Protein AF-A0A379ZSB2-F1 (afdb_monomer)

Radius of gyration: 18.34 Å; Cα contacts (8 Å, |Δi|>4): 159; chains: 1; bounding box: 49×36×42 Å

Mean predicted aligned error: 3.81 Å

pLDDT: mean 95.33, std 5.5, range [45.59, 98.5]

Solvent-accessible surface area (backbone atoms only — not comparable to full-atom values): 7738 Å² total; per-residue (Å²): 109,55,44,47,51,46,66,41,98,86,50,45,74,34,32,37,40,36,40,41,69,73,83,91,52,72,48,78,47,74,53,53,79,81,56,88,75,90,76,60,46,72,50,79,52,96,64,24,38,39,40,26,35,55,76,93,67,45,76,31,33,36,39,33,41,65,96,53,68,77,40,83,65,55,59,94,71,67,92,57,83,59,52,67,62,52,50,52,52,50,50,30,60,77,69,66,50,80,87,53,73,67,58,58,52,50,54,54,50,51,53,50,51,51,50,41,25,66,64,45,66,46,75,59,85,78,73,79,113

Foldseek 3Di:
DAKEFDADPVLHGAWIWDWDDPPVDIDIDTDGPPDDDQQFDWDDDPQFIWTAGPVLFRQWIWTDGDVDDIDTPGDDGDPPSCVVVVVVVVVCVVVVPPDDVVVVVVVVVVVVVVVNCVNHVRDDPVVVD

Nearest PDB structures (foldseek):
  4iq0-assembly2_B  TM=8.693E-01  e=2.275E-06  Streptococcus pneumoniae
  4nhe-assembly2_C  TM=8.738E-01  e=3.404E-06  Streptococcus pneumoniae TIGR4
  2ho5-assembly1_B  TM=8.493E-01  e=2.553E-06  Streptococcus pneumoniae
  4iq0-assembly1_C  TM=8.701E-01  e=5.395E-06  Streptococcus pneumoniae
  4iq0-assembly1_A  TM=8.507E-01  e=5.093E-06  Streptococcus pneumoniae

Secondary structure (DSSP, 8-state):
-EEEEEEPTTSSEEEEEEEEE-SS-EEEEEEESSS---PPEEEEETTEEEEEESTTT--EEEEEETTS--EE---PPPSSTTHHHHHHHHHHHHHT----HHHHHHHHHHHHHHHHHHHHT---GGGG-

Organism: NCBI:txid137545

Sequence (129 aa):
MIASASLLDTGVDAHGTACLNYGDFDVTISHSKVSNSDIPSEIQGEEGTLVIEKISECQGVVLTPRGGQRQDLTQPQHINTMLYEAQVFAELVEKRQVEHPGLENSLIIARLLTEIRRQTGVVFPADGE

Structure (mmCIF, N/CA/C/O backbone):
data_AF-A0A379ZSB2-F1
#
_entry.id   AF-A0A379ZSB2-F1
#
loop_
_atom_site.group_PDB
_atom_site.id
_atom_site.type_symbol
_at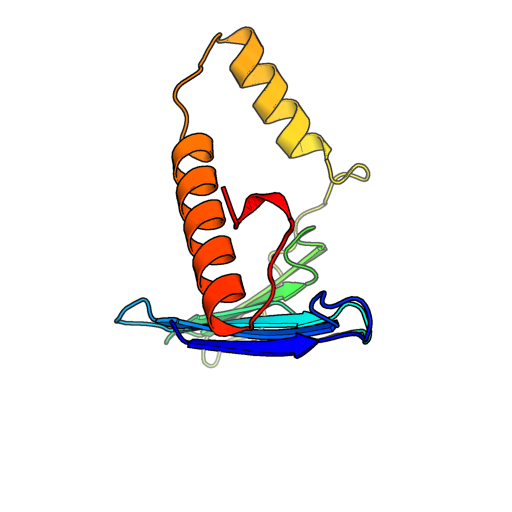om_site.label_atom_id
_atom_site.label_alt_id
_atom_site.label_comp_id
_atom_site.label_asym_id
_atom_site.label_entity_id
_atom_site.label_seq_id
_atom_site.pdbx_PDB_ins_code
_atom_site.Cartn_x
_atom_site.Cartn_y
_atom_site.Cartn_z
_atom_site.occupancy
_atom_site.B_iso_or_equiv
_atom_site.auth_seq_id
_atom_site.auth_comp_id
_atom_site.auth_asym_id
_atom_site.auth_atom_id
_atom_site.pdbx_PDB_model_num
ATOM 1 N N . MET A 1 1 ? -2.657 -12.865 -7.055 1.00 91.75 1 MET A N 1
ATOM 2 C CA . MET A 1 1 ? -2.781 -11.426 -7.371 1.00 91.75 1 MET A CA 1
ATOM 3 C C . MET A 1 1 ? -3.236 -11.279 -8.809 1.00 91.75 1 MET A C 1
ATOM 5 O O . MET A 1 1 ? -2.735 -12.013 -9.654 1.00 91.75 1 MET A O 1
ATOM 9 N N . ILE A 1 2 ? -4.118 -10.315 -9.070 1.00 96.81 2 ILE A N 1
ATOM 10 C CA . ILE A 1 2 ? -4.464 -9.851 -10.419 1.00 96.81 2 ILE A CA 1
ATOM 11 C C . ILE A 1 2 ? -4.286 -8.330 -10.465 1.00 96.81 2 ILE A C 1
ATOM 13 O O . ILE A 1 2 ? -4.686 -7.651 -9.523 1.00 96.81 2 ILE A O 1
ATOM 17 N N . ALA A 1 3 ? -3.710 -7.795 -11.538 1.00 97.50 3 ALA A N 1
ATOM 18 C CA . ALA A 1 3 ? -3.572 -6.363 -11.767 1.00 97.50 3 ALA A CA 1
ATOM 19 C C . ALA A 1 3 ? -4.019 -5.968 -13.179 1.00 97.50 3 ALA A C 1
ATOM 21 O O . ALA A 1 3 ? -3.820 -6.704 -14.143 1.00 97.50 3 ALA A O 1
ATOM 22 N N . SER A 1 4 ? -4.608 -4.781 -13.296 1.00 97.31 4 SER A N 1
ATOM 23 C CA . SER A 1 4 ? -4.992 -4.165 -14.566 1.00 97.31 4 SER A CA 1
ATOM 24 C C . SER A 1 4 ? -4.651 -2.679 -14.548 1.00 97.31 4 SER A C 1
ATOM 26 O O . SER A 1 4 ? -4.698 -2.042 -13.496 1.00 97.31 4 SER A O 1
ATOM 28 N N . ALA A 1 5 ? -4.295 -2.125 -15.703 1.00 96.81 5 ALA A N 1
ATOM 29 C CA . ALA A 1 5 ? -4.028 -0.703 -15.851 1.00 96.81 5 ALA A CA 1
ATOM 30 C C . ALA A 1 5 ? -4.369 -0.241 -17.267 1.00 96.81 5 ALA A C 1
ATOM 32 O O . ALA A 1 5 ? -4.369 -1.028 -18.212 1.00 96.81 5 ALA A O 1
ATOM 33 N N . SER A 1 6 ? -4.638 1.053 -17.408 1.00 96.81 6 SER A N 1
ATOM 34 C CA . SER A 1 6 ? -4.597 1.734 -18.704 1.00 96.81 6 SER A CA 1
ATOM 35 C C . SER A 1 6 ? -3.287 2.492 -18.819 1.00 96.81 6 SER A C 1
ATOM 37 O O . SER A 1 6 ? -2.850 3.117 -17.851 1.00 96.81 6 SER A O 1
ATOM 39 N N . LEU A 1 7 ? -2.666 2.429 -19.992 1.00 96.00 7 LEU A N 1
ATOM 40 C CA . LEU A 1 7 ? -1.394 3.086 -20.265 1.00 96.00 7 LEU A CA 1
ATOM 41 C C . LEU A 1 7 ? -1.621 4.451 -20.918 1.00 96.00 7 LEU A C 1
ATOM 43 O O . LEU A 1 7 ? -2.593 4.648 -21.646 1.00 96.00 7 LEU A O 1
ATOM 47 N N . LEU A 1 8 ? -0.711 5.383 -20.653 1.00 94.75 8 LEU A N 1
ATOM 48 C CA . LEU A 1 8 ? -0.551 6.607 -21.432 1.00 94.75 8 LEU A CA 1
ATOM 49 C C . LEU A 1 8 ? 0.194 6.306 -22.738 1.00 94.75 8 LEU A C 1
ATOM 51 O O . LEU A 1 8 ? 0.877 5.289 -22.849 1.00 94.75 8 LEU A O 1
ATOM 55 N N . ASP A 1 9 ? 0.170 7.252 -23.679 1.00 93.31 9 ASP A N 1
ATOM 56 C CA . ASP A 1 9 ? 0.941 7.173 -24.932 1.00 93.31 9 ASP A CA 1
ATOM 57 C C . ASP A 1 9 ? 2.454 7.009 -24.697 1.00 93.31 9 ASP A C 1
ATOM 59 O O . ASP A 1 9 ? 3.177 6.490 -25.543 1.00 93.31 9 ASP A O 1
ATOM 63 N N . THR A 1 10 ? 2.944 7.429 -23.528 1.00 91.62 10 THR A N 1
ATOM 64 C CA . THR A 1 10 ? 4.339 7.258 -23.102 1.00 91.62 10 THR A CA 1
ATOM 65 C C . THR A 1 10 ? 4.679 5.831 -22.656 1.00 91.62 10 THR A C 1
ATOM 67 O O . THR A 1 10 ? 5.841 5.556 -22.370 1.00 91.62 10 THR A O 1
ATOM 70 N N . GLY A 1 11 ? 3.697 4.929 -22.560 1.00 89.50 11 GLY A N 1
ATOM 71 C CA . GLY A 1 11 ? 3.866 3.543 -22.110 1.00 89.50 11 GLY A CA 1
ATOM 72 C C . GLY A 1 11 ? 3.843 3.347 -20.589 1.00 89.50 11 GLY A C 1
ATOM 73 O O . GLY A 1 11 ? 3.915 2.212 -20.121 1.00 89.50 11 GLY A O 1
ATOM 74 N N . VAL A 1 12 ? 3.717 4.423 -19.803 1.00 92.62 12 VAL A N 1
ATOM 75 C CA . VAL A 1 12 ? 3.556 4.339 -18.340 1.00 92.62 12 VAL A CA 1
ATOM 76 C C . VAL A 1 12 ? 2.086 4.185 -17.958 1.00 92.62 12 VAL A C 1
ATOM 78 O O . VAL A 1 12 ? 1.191 4.595 -18.697 1.00 92.62 12 VAL A O 1
ATOM 81 N N . ASP A 1 13 ? 1.819 3.631 -16.781 1.00 94.12 13 ASP A N 1
ATOM 82 C CA . ASP A 1 13 ? 0.463 3.478 -16.263 1.00 94.12 13 ASP A CA 1
ATOM 83 C C . ASP A 1 13 ? -0.180 4.840 -15.940 1.00 94.12 13 ASP A C 1
ATOM 85 O O . ASP A 1 13 ? 0.363 5.653 -15.184 1.00 94.12 13 ASP A O 1
ATOM 89 N N . ALA A 1 14 ? -1.364 5.075 -16.505 1.00 96.44 14 ALA A N 1
ATOM 90 C CA . ALA A 1 14 ? -2.213 6.219 -16.197 1.00 96.44 14 ALA A CA 1
ATOM 91 C C . ALA A 1 14 ? -2.954 5.989 -14.875 1.00 96.44 14 ALA A C 1
ATOM 93 O O . ALA A 1 14 ? -2.861 6.788 -13.947 1.00 96.44 14 ALA A O 1
ATOM 94 N N . HIS A 1 15 ? -3.673 4.872 -14.799 1.00 96.56 15 HIS A N 1
ATOM 95 C CA . HIS A 1 15 ? -4.438 4.423 -13.640 1.00 96.56 15 HIS A CA 1
ATOM 96 C C . HIS A 1 15 ? -4.656 2.914 -13.712 1.00 96.56 15 HIS A C 1
ATOM 98 O O . HIS A 1 15 ? -4.576 2.327 -14.800 1.00 96.56 15 HIS A O 1
ATOM 104 N N . GLY A 1 16 ? -4.968 2.292 -12.583 1.00 96.25 16 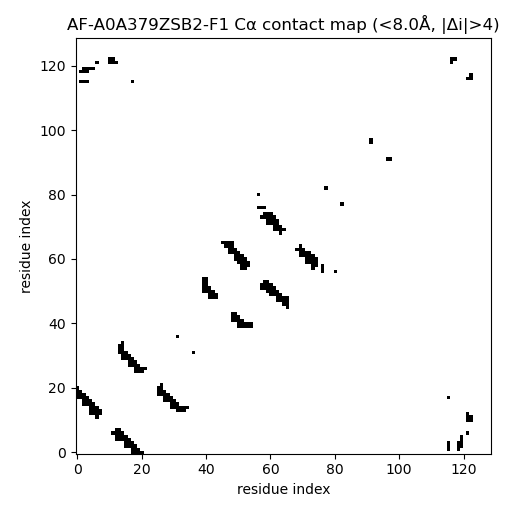GLY A N 1
ATOM 105 C CA . GLY A 1 16 ? -5.201 0.861 -12.533 1.00 96.25 16 GLY A CA 1
ATOM 106 C C . GLY A 1 16 ? -5.720 0.369 -11.195 1.00 96.25 16 GLY A C 1
ATOM 107 O O . GLY A 1 16 ? -5.984 1.133 -10.265 1.00 96.25 16 GLY A O 1
ATOM 108 N N . THR A 1 17 ? -5.874 -0.945 -11.124 1.00 97.50 17 THR A N 1
ATOM 109 C CA . THR A 1 17 ? -6.286 -1.649 -9.917 1.00 97.50 17 THR A CA 1
ATOM 110 C C . THR A 1 17 ? -5.481 -2.931 -9.774 1.00 97.50 17 THR A C 1
ATOM 112 O O . THR A 1 17 ? -5.312 -3.670 -10.746 1.00 97.50 17 THR A O 1
ATOM 115 N N . ALA A 1 18 ? -5.014 -3.213 -8.561 1.00 97.94 18 ALA A N 1
ATOM 116 C CA . ALA A 1 18 ? -4.398 -4.477 -8.183 1.00 97.94 18 ALA A CA 1
ATOM 117 C C . ALA A 1 18 ? -5.190 -5.117 -7.038 1.00 97.94 18 ALA A C 1
ATOM 119 O O . ALA A 1 18 ? -5.494 -4.462 -6.048 1.00 97.94 18 ALA A O 1
ATOM 120 N N . CYS A 1 19 ? -5.505 -6.402 -7.171 1.00 98.12 19 CYS A N 1
ATOM 121 C CA . CYS A 1 19 ? -6.137 -7.213 -6.140 1.00 98.12 19 CYS A CA 1
ATOM 122 C C . CYS A 1 19 ? -5.135 -8.255 -5.625 1.00 98.12 19 CYS A C 1
ATOM 124 O O . CYS A 1 19 ? -4.650 -9.119 -6.373 1.00 98.12 19 CYS A O 1
ATOM 126 N N . LEU A 1 20 ? -4.793 -8.135 -4.345 1.00 97.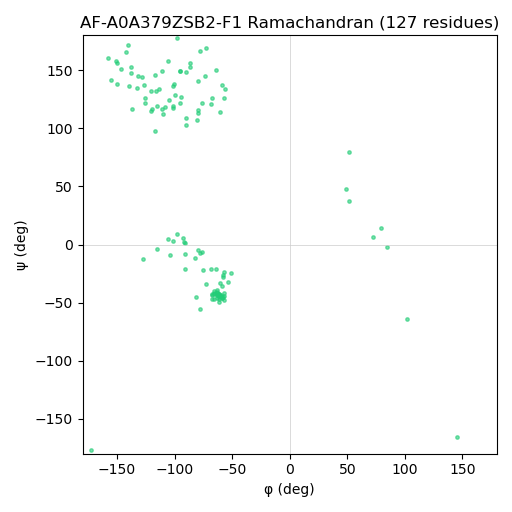75 20 LEU A N 1
ATOM 127 C CA . LEU A 1 20 ? -3.878 -9.003 -3.617 1.00 97.75 20 LEU A CA 1
ATOM 128 C C . LEU A 1 20 ? -4.697 -9.965 -2.763 1.00 97.75 20 LEU A C 1
ATOM 130 O O . LEU A 1 20 ? -5.397 -9.526 -1.859 1.00 97.75 20 LEU A O 1
ATOM 134 N N . ASN A 1 21 ? -4.578 -11.261 -3.028 1.00 97.06 21 ASN A N 1
ATOM 135 C CA . ASN A 1 21 ? -5.228 -12.290 -2.226 1.00 97.06 21 ASN A CA 1
ATOM 136 C C . ASN A 1 21 ? -4.245 -12.805 -1.171 1.00 97.06 21 ASN A C 1
ATOM 138 O O . ASN A 1 21 ? -3.170 -13.290 -1.535 1.00 97.06 21 ASN A O 1
ATOM 142 N N . TYR A 1 22 ? -4.619 -12.686 0.102 1.00 96.31 22 TYR A N 1
ATOM 143 C CA . TYR A 1 22 ? -3.851 -13.169 1.254 1.00 96.31 22 TYR A CA 1
ATOM 144 C C . TYR A 1 22 ? -4.400 -14.492 1.820 1.00 96.31 22 TYR A C 1
ATOM 146 O O . TYR A 1 22 ? -3.847 -15.037 2.771 1.00 96.31 22 TYR A O 1
ATOM 154 N N . GLY A 1 23 ? -5.431 -15.057 1.183 1.00 96.81 23 GLY A N 1
ATOM 155 C CA . GLY A 1 23 ? -6.077 -16.313 1.556 1.00 96.81 23 GLY A CA 1
ATOM 156 C C . GLY A 1 23 ? -7.390 -16.080 2.295 1.00 96.81 23 GLY A C 1
ATOM 157 O O . GLY A 1 23 ? -8.448 -16.436 1.783 1.00 96.81 23 GLY A O 1
ATOM 158 N N . ASP A 1 24 ? -7.320 -15.475 3.475 1.00 96.69 24 ASP A N 1
ATOM 159 C CA . ASP A 1 24 ? -8.463 -15.149 4.335 1.00 96.69 24 ASP A CA 1
ATOM 160 C C . ASP A 1 24 ? -9.049 -13.752 4.075 1.00 96.69 24 ASP A C 1
ATOM 162 O O . ASP A 1 24 ? -10.218 -13.514 4.376 1.00 96.69 24 ASP A O 1
ATOM 166 N N . PHE A 1 25 ? -8.276 -12.850 3.468 1.00 97.12 25 PHE A N 1
ATOM 167 C CA . PHE A 1 25 ? -8.750 -11.546 3.008 1.00 97.12 25 PHE A CA 1
ATOM 168 C C . PHE A 1 25 ? -8.113 -11.132 1.676 1.00 97.12 25 PHE A C 1
ATOM 170 O O . PHE A 1 25 ? -7.099 -11.681 1.229 1.00 97.12 25 PHE A O 1
ATOM 177 N N . ASP A 1 26 ? -8.713 -10.119 1.055 1.00 97.50 26 ASP A N 1
ATOM 178 C CA . ASP A 1 26 ? -8.213 -9.475 -0.153 1.00 97.50 26 ASP A CA 1
ATOM 179 C C . ASP A 1 26 ? -7.886 -8.003 0.122 1.00 97.50 26 ASP A C 1
ATOM 181 O O . ASP A 1 26 ? -8.571 -7.322 0.886 1.00 97.50 26 ASP A O 1
ATOM 185 N N . VAL A 1 27 ? -6.856 -7.489 -0.547 1.00 97.88 27 VAL A N 1
ATOM 186 C CA . VAL A 1 27 ? -6.525 -6.061 -0.573 1.00 97.88 27 VAL A CA 1
ATOM 187 C C . VAL A 1 27 ? -6.686 -5.562 -1.998 1.00 97.88 27 VAL A C 1
ATOM 189 O O . VAL A 1 27 ? -5.990 -6.017 -2.906 1.00 97.88 27 VAL A O 1
ATOM 192 N N . THR A 1 28 ? -7.588 -4.602 -2.192 1.00 97.75 28 THR A N 1
ATOM 193 C CA . THR A 1 28 ? -7.755 -3.918 -3.477 1.00 97.75 28 THR A CA 1
ATOM 194 C C . THR A 1 28 ? -7.074 -2.560 -3.424 1.00 97.75 28 THR A C 1
ATOM 196 O O . THR A 1 28 ? -7.433 -1.701 -2.625 1.00 97.75 28 THR A O 1
ATOM 199 N N . ILE A 1 29 ? -6.094 -2.364 -4.296 1.00 96.94 29 ILE A N 1
ATOM 200 C CA . ILE A 1 29 ? -5.383 -1.104 -4.484 1.00 96.94 29 ILE A CA 1
ATOM 201 C C . ILE A 1 29 ? -5.900 -0.483 -5.771 1.00 96.94 29 ILE A C 1
ATOM 203 O O . ILE A 1 29 ? -5.814 -1.111 -6.822 1.00 96.94 29 ILE A O 1
ATOM 207 N N . SER A 1 30 ? -6.397 0.747 -5.700 1.00 95.88 30 SER A N 1
ATOM 208 C CA . SER A 1 30 ? -6.731 1.559 -6.869 1.00 95.88 30 SER A CA 1
ATOM 209 C C . SER A 1 30 ? -5.833 2.786 -6.892 1.00 95.88 30 SER A C 1
ATOM 211 O O . SER A 1 30 ? -5.693 3.469 -5.878 1.00 95.88 30 SER A O 1
ATOM 213 N N . HIS A 1 31 ? -5.234 3.081 -8.042 1.00 95.00 31 HIS A N 1
ATOM 214 C CA . HIS A 1 31 ? -4.323 4.211 -8.197 1.00 95.00 31 HIS A CA 1
ATOM 215 C C . HIS A 1 31 ? -4.575 4.950 -9.505 1.00 95.00 31 HIS A C 1
ATOM 217 O O . HIS A 1 31 ? -5.031 4.370 -10.490 1.00 95.00 31 HIS A O 1
ATOM 223 N N . SER A 1 32 ? -4.255 6.242 -9.527 1.00 95.69 32 SER A N 1
ATOM 224 C CA . SER A 1 32 ? -4.379 7.073 -10.721 1.00 95.69 32 SER A CA 1
ATOM 225 C C . SER A 1 32 ? -3.422 8.257 -10.672 1.00 95.69 32 SER A C 1
ATOM 227 O O . SER A 1 32 ? -3.212 8.855 -9.620 1.00 95.69 32 SER A O 1
ATOM 229 N N . LYS A 1 33 ? -2.853 8.593 -11.829 1.00 94.38 33 LYS A N 1
ATOM 230 C CA . LYS A 1 33 ? -2.103 9.829 -12.092 1.00 94.38 33 LYS A CA 1
ATOM 231 C C . LYS A 1 33 ? -2.924 10.833 -12.914 1.00 94.38 33 LYS A C 1
ATOM 233 O O . LYS A 1 33 ? -2.493 11.965 -13.098 1.00 94.38 33 LYS A O 1
ATOM 238 N N . VAL A 1 34 ? -4.080 10.411 -13.436 1.00 96.00 3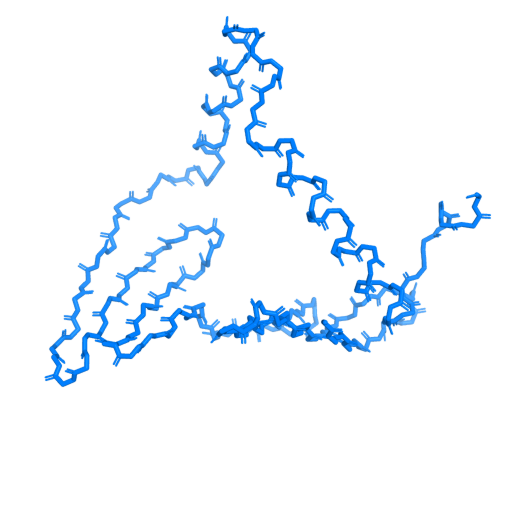4 VAL A N 1
ATOM 239 C CA . VAL A 1 34 ? -4.927 11.180 -14.371 1.00 96.00 34 VAL A CA 1
ATOM 240 C C . VAL A 1 34 ? -6.290 11.553 -13.787 1.00 96.00 34 VAL A C 1
ATOM 242 O O . VAL A 1 34 ? -7.068 12.259 -14.422 1.00 96.00 34 VAL A O 1
ATOM 245 N N . SER A 1 35 ? -6.590 11.086 -12.577 1.00 93.12 35 SER A N 1
ATOM 246 C CA . SER A 1 35 ? -7.820 11.378 -11.849 1.00 93.12 35 SER A CA 1
ATOM 247 C C . SER A 1 35 ? -7.546 11.444 -10.351 1.00 93.12 35 SER A C 1
ATOM 249 O O . SER A 1 35 ? -6.669 10.748 -9.842 1.00 93.12 35 SER A O 1
ATOM 251 N N . ASN A 1 36 ? -8.340 12.243 -9.646 1.00 92.25 36 ASN A N 1
ATOM 252 C CA . ASN A 1 36 ? -8.337 12.271 -8.189 1.00 92.25 36 ASN A CA 1
ATOM 253 C C . ASN A 1 36 ? -9.347 11.254 -7.649 1.00 92.25 36 ASN A C 1
ATOM 255 O O . ASN A 1 36 ? -10.373 10.996 -8.281 1.00 92.25 36 ASN A O 1
ATOM 259 N N . SER A 1 37 ? -9.049 10.690 -6.483 1.00 89.88 37 SER A N 1
ATOM 260 C CA . SER A 1 37 ? -9.953 9.820 -5.737 1.00 89.88 37 SER A CA 1
ATOM 261 C C . SER A 1 37 ? -10.102 10.367 -4.327 1.00 89.88 37 SER A C 1
ATOM 263 O O . SER A 1 37 ? -9.102 10.527 -3.632 1.00 89.88 37 SER A O 1
ATOM 265 N N . ASP A 1 38 ? -11.345 10.590 -3.910 1.00 90.69 38 ASP A N 1
ATOM 266 C CA . ASP A 1 38 ? -11.690 10.967 -2.533 1.00 90.69 38 ASP A CA 1
ATOM 267 C C . ASP A 1 38 ? -12.007 9.736 -1.663 1.00 90.69 38 ASP A C 1
ATOM 269 O O . ASP A 1 38 ? -12.372 9.865 -0.496 1.00 90.69 38 ASP A O 1
ATOM 273 N N . ILE A 1 39 ? -11.897 8.526 -2.228 1.00 93.25 39 ILE A N 1
ATOM 274 C CA . ILE A 1 39 ? -12.130 7.274 -1.503 1.00 93.25 39 ILE A CA 1
ATOM 275 C C . ILE A 1 39 ? -11.011 7.094 -0.460 1.00 93.25 39 ILE A C 1
ATOM 277 O O . ILE A 1 39 ? -9.838 7.035 -0.848 1.00 93.25 39 ILE A O 1
ATOM 281 N N . PRO A 1 40 ? -11.340 6.996 0.844 1.00 95.69 40 PRO A N 1
ATOM 282 C CA . PRO A 1 40 ? -10.352 6.743 1.885 1.00 95.69 40 PRO A CA 1
ATOM 283 C C . PRO A 1 40 ? -9.861 5.293 1.828 1.00 95.69 40 PRO A C 1
ATOM 285 O O . PRO A 1 40 ? -10.434 4.440 1.153 1.00 95.69 40 PRO A O 1
ATOM 288 N N . SER A 1 41 ? -8.803 4.992 2.575 1.00 97.56 41 SER A N 1
ATOM 289 C CA . SER A 1 41 ? -8.420 3.598 2.801 1.00 97.56 41 SER A CA 1
ATOM 290 C C . SER A 1 41 ? -9.310 2.991 3.878 1.00 97.56 41 SER A C 1
ATOM 292 O O . SER A 1 41 ? -9.629 3.649 4.864 1.00 97.56 41 SER A O 1
ATOM 294 N N . GLU A 1 42 ? -9.713 1.739 3.699 1.00 97.62 42 GLU A N 1
ATOM 295 C CA . GLU A 1 42 ? -10.567 1.035 4.651 1.00 97.62 42 GLU A CA 1
ATOM 296 C C . GLU A 1 42 ? -10.002 -0.355 4.930 1.00 97.62 42 GLU A C 1
ATOM 298 O O . GLU A 1 42 ? -9.619 -1.081 4.014 1.00 97.62 42 GLU A O 1
ATOM 303 N N . ILE A 1 43 ? -9.968 -0.721 6.208 1.00 97.88 43 ILE A N 1
ATOM 304 C CA . ILE A 1 43 ? -9.735 -2.089 6.660 1.00 97.88 43 ILE A CA 1
ATOM 305 C C . ILE A 1 43 ? -11.062 -2.603 7.207 1.00 97.88 43 ILE A C 1
ATOM 307 O O . ILE A 1 43 ? -11.611 -2.048 8.161 1.00 97.88 43 ILE A O 1
ATOM 311 N N . GLN A 1 44 ? -11.583 -3.655 6.586 1.00 97.62 44 GLN A N 1
ATOM 312 C CA . GLN A 1 44 ? -12.852 -4.270 6.954 1.00 97.62 44 GLN A CA 1
ATOM 313 C C . GLN A 1 44 ? -12.595 -5.540 7.760 1.00 97.62 44 GLN A C 1
ATOM 315 O O . GLN A 1 44 ? -11.738 -6.347 7.407 1.00 97.62 44 GLN A O 1
ATOM 320 N N . GLY A 1 45 ? -13.353 -5.726 8.833 1.00 96.62 45 GLY A N 1
ATOM 321 C CA . GLY A 1 45 ? -13.360 -6.952 9.615 1.00 96.62 45 GLY A CA 1
ATOM 322 C C . GLY A 1 45 ? -14.771 -7.303 10.061 1.00 96.62 45 GLY A C 1
ATOM 323 O O . GLY A 1 45 ? -15.709 -6.519 9.921 1.00 96.62 45 GLY A O 1
ATOM 324 N N . GLU A 1 46 ? -14.932 -8.490 10.637 1.00 96.69 46 GLU A N 1
ATOM 325 C CA . GLU A 1 46 ? -16.245 -8.971 11.079 1.00 96.69 46 GLU A CA 1
ATOM 326 C C . GLU A 1 46 ? -16.888 -8.028 12.109 1.00 96.69 46 GLU A C 1
ATOM 328 O O . GLU A 1 46 ? -18.098 -7.802 12.083 1.00 96.69 46 GLU A O 1
ATOM 333 N N . GLU A 1 47 ? -16.077 -7.423 12.977 1.00 97.12 47 GLU A N 1
ATOM 334 C CA . GLU A 1 47 ? -16.531 -6.570 14.079 1.00 97.12 47 GLU A CA 1
ATOM 335 C C . GLU A 1 47 ? -16.609 -5.077 13.732 1.00 97.12 47 GLU A C 1
ATOM 337 O O . GLU A 1 47 ? -16.919 -4.266 14.606 1.00 97.12 47 GLU A O 1
ATOM 342 N N . GLY A 1 48 ? -16.383 -4.690 12.474 1.00 97.44 48 GLY A N 1
ATOM 343 C CA . GLY A 1 48 ? -16.511 -3.302 12.036 1.00 97.44 48 GLY A CA 1
ATOM 344 C C . GLY A 1 48 ? -15.504 -2.896 10.969 1.00 97.44 48 GLY A C 1
ATOM 345 O O . GLY A 1 48 ? -14.847 -3.731 10.351 1.00 97.44 48 GLY A O 1
ATOM 346 N N . THR A 1 49 ? -15.377 -1.588 10.763 1.00 98.19 49 THR A N 1
ATOM 347 C CA . THR A 1 49 ? -14.450 -1.022 9.778 1.00 98.19 49 THR A CA 1
ATOM 348 C C . THR A 1 49 ? -13.553 0.042 10.392 1.00 98.19 49 THR A C 1
ATOM 350 O O . THR A 1 49 ? -13.972 0.804 11.267 1.00 98.19 49 THR A O 1
ATOM 353 N N . LEU A 1 50 ? -12.304 0.088 9.934 1.00 98.19 50 LEU A N 1
ATOM 354 C CA . LEU A 1 50 ? -11.345 1.141 10.237 1.00 98.19 50 LEU A CA 1
ATOM 355 C C . LEU A 1 50 ? -11.116 1.955 8.966 1.00 98.19 50 LEU A C 1
ATOM 357 O O . LEU A 1 50 ? -10.549 1.451 7.999 1.00 98.19 50 LEU A O 1
ATOM 361 N N . VAL A 1 51 ? -11.558 3.207 8.975 1.00 98.19 51 VAL A N 1
ATOM 362 C CA . VAL A 1 51 ? -11.401 4.140 7.858 1.00 98.19 51 VAL A CA 1
ATOM 363 C C . VAL A 1 51 ? -10.220 5.056 8.144 1.00 98.19 51 VAL A C 1
ATOM 365 O O . VAL A 1 51 ? -10.148 5.660 9.214 1.00 98.19 51 VAL A O 1
ATOM 368 N N . ILE A 1 52 ? -9.302 5.154 7.188 1.00 98.12 52 ILE A N 1
ATOM 369 C CA . ILE A 1 52 ? -8.082 5.953 7.268 1.00 98.12 52 ILE A CA 1
ATOM 370 C C . ILE A 1 52 ? -8.103 6.982 6.140 1.00 98.12 52 ILE A C 1
ATOM 372 O O . ILE A 1 52 ? -8.040 6.649 4.950 1.00 98.12 52 ILE A O 1
ATOM 376 N N . GLU A 1 53 ? -8.171 8.250 6.519 1.00 95.69 53 GLU A N 1
ATOM 377 C CA . GLU A 1 53 ? -8.049 9.368 5.598 1.00 95.69 53 GLU A CA 1
ATOM 378 C C . GLU A 1 53 ? -6.582 9.544 5.213 1.00 95.69 53 GLU A C 1
ATOM 380 O O . GLU A 1 53 ? -5.714 9.744 6.067 1.00 95.69 53 GLU A O 1
ATOM 385 N N . LYS A 1 54 ? -6.320 9.471 3.903 1.00 90.94 54 LYS A N 1
ATOM 386 C CA . LYS A 1 54 ? -4.995 9.637 3.300 1.00 90.94 54 LYS A CA 1
ATOM 387 C C . LYS A 1 54 ? -3.940 8.738 3.959 1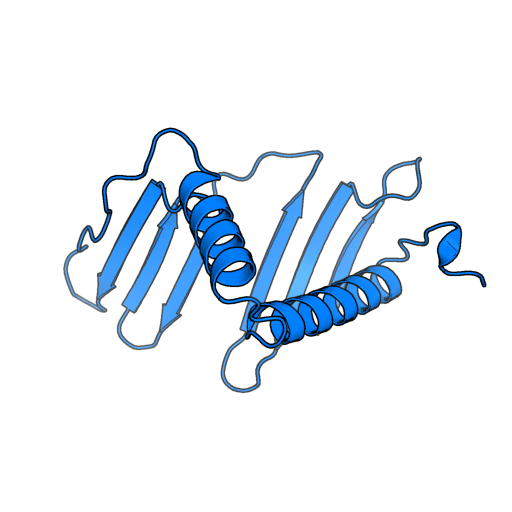.00 90.94 54 LYS A C 1
ATOM 389 O O . LYS A 1 54 ? -3.125 9.198 4.749 1.00 90.94 54 LYS A O 1
ATOM 394 N N . ILE A 1 55 ? -3.915 7.458 3.581 1.00 93.00 55 ILE A N 1
ATOM 395 C CA . ILE A 1 55 ? -3.058 6.409 4.178 1.00 93.00 55 ILE A CA 1
ATOM 396 C C . ILE A 1 55 ? -1.562 6.758 4.282 1.00 93.00 55 ILE A C 1
ATOM 398 O O . ILE A 1 55 ? -0.871 6.224 5.139 1.00 93.00 55 ILE A O 1
ATOM 402 N N . SER A 1 56 ? -1.053 7.660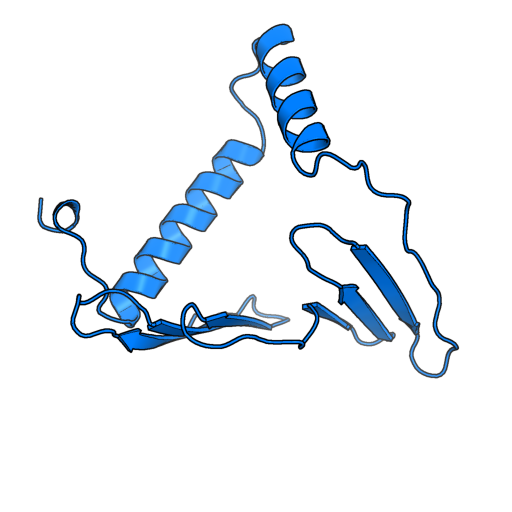 3.436 1.00 91.44 56 SER A N 1
ATOM 403 C CA . SER A 1 56 ? 0.339 8.122 3.480 1.00 91.44 56 SER A CA 1
ATOM 404 C C . SER A 1 56 ? 0.637 9.104 4.620 1.00 91.44 56 SER A C 1
ATOM 406 O O . SER A 1 56 ? 1.795 9.282 4.975 1.00 91.44 56 SER A O 1
ATOM 408 N N . GLU A 1 57 ? -0.380 9.784 5.150 1.00 91.69 57 GLU A N 1
ATOM 409 C CA . GLU A 1 57 ? -0.249 10.831 6.176 1.00 91.69 57 GLU A CA 1
ATOM 410 C C . GLU A 1 57 ? -1.141 10.588 7.401 1.00 91.69 57 GLU A C 1
ATOM 412 O O . GLU A 1 57 ? -0.959 11.253 8.416 1.00 91.69 57 GLU A O 1
ATOM 417 N N . CYS A 1 58 ? -2.091 9.649 7.319 1.00 93.19 58 CYS A N 1
ATOM 418 C CA . CYS A 1 58 ? -3.009 9.269 8.394 1.00 93.19 58 CYS A CA 1
ATOM 419 C C . CYS A 1 58 ? -3.685 10.484 9.053 1.00 93.19 58 CYS A C 1
ATOM 421 O O . CYS A 1 58 ? -3.704 10.611 10.279 1.00 93.19 58 CYS A O 1
ATOM 423 N N . GLN A 1 59 ? -4.220 11.396 8.235 1.00 92.38 59 GLN A N 1
ATOM 424 C CA . GLN A 1 59 ? -4.803 12.662 8.704 1.00 92.38 59 GLN A CA 1
ATOM 425 C C . GLN A 1 59 ? -6.099 12.470 9.504 1.00 92.38 59 GLN A C 1
ATOM 427 O O . GLN A 1 59 ? -6.462 13.339 10.291 1.00 92.38 59 GLN A O 1
ATOM 432 N N . GLY A 1 60 ? -6.757 11.325 9.331 1.00 96.44 60 GLY A N 1
ATOM 433 C CA . GLY A 1 60 ? -7.960 10.932 10.051 1.00 96.44 60 GLY A CA 1
ATOM 434 C C . GLY A 1 60 ? -8.016 9.416 10.194 1.00 96.44 60 GLY A C 1
ATOM 435 O O . GLY A 1 60 ? -7.685 8.692 9.254 1.00 96.44 60 GLY A O 1
ATOM 436 N N . VAL A 1 61 ? -8.410 8.923 11.367 1.00 98.19 61 VAL A N 1
ATOM 437 C CA . VAL A 1 61 ? -8.582 7.487 11.632 1.00 98.19 61 VAL A CA 1
ATOM 438 C C . VAL A 1 61 ? -9.867 7.283 12.421 1.00 98.19 61 VAL A C 1
ATOM 440 O O . VAL A 1 61 ? -9.978 7.730 13.559 1.0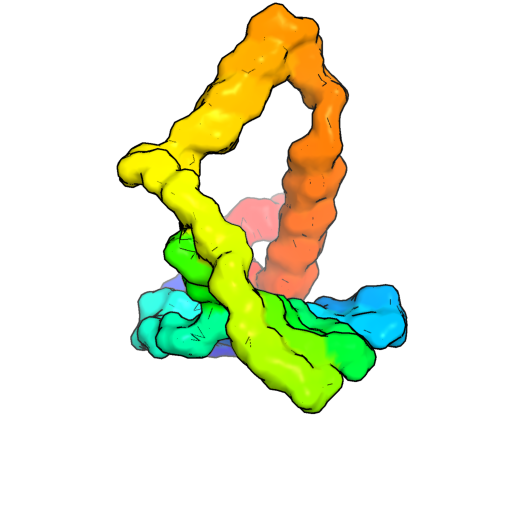0 98.19 61 VAL A O 1
ATOM 443 N N . VAL A 1 62 ? -10.834 6.579 11.838 1.00 98.44 62 VAL A N 1
ATOM 444 C CA . VAL A 1 62 ? -12.146 6.345 12.451 1.00 98.44 62 VAL A CA 1
ATOM 445 C C . VAL A 1 62 ? -12.443 4.855 12.504 1.00 98.44 62 VAL A C 1
ATOM 447 O O . VAL A 1 62 ? -12.512 4.189 11.473 1.00 98.44 62 VAL A O 1
ATOM 450 N N . LEU A 1 63 ? -12.684 4.338 13.707 1.00 98.44 63 LEU A N 1
ATOM 451 C CA . LEU A 1 63 ? -13.184 2.984 13.923 1.00 98.44 63 LEU A CA 1
ATOM 452 C C . LEU A 1 63 ? -14.709 3.012 14.041 1.00 98.44 63 LEU A C 1
ATOM 454 O O . LEU A 1 63 ? -15.267 3.730 14.869 1.00 98.44 63 LEU A O 1
ATOM 458 N N . THR A 1 64 ? -15.399 2.198 13.250 1.00 98.38 64 THR A N 1
ATOM 459 C CA . THR A 1 64 ? -16.850 2.001 13.346 1.00 98.38 64 THR A CA 1
ATOM 460 C C . THR A 1 64 ? -17.142 0.545 13.705 1.00 98.38 64 THR A C 1
ATOM 462 O O . THR A 1 64 ? -17.157 -0.301 12.809 1.00 98.38 64 THR A O 1
ATOM 465 N N . PRO A 1 65 ? -17.380 0.219 14.990 1.00 98.00 65 PRO A N 1
ATOM 466 C CA . PRO A 1 65 ? -17.763 -1.130 15.391 1.00 98.00 65 PRO A CA 1
ATOM 467 C C . PRO A 1 65 ? -19.117 -1.534 14.795 1.00 98.00 65 PRO A C 1
ATOM 469 O O . PRO A 1 65 ? -20.008 -0.697 14.619 1.00 98.00 65 PRO A O 1
ATOM 472 N N . ARG A 1 66 ? -19.319 -2.829 14.546 1.00 97.12 66 ARG A N 1
ATOM 473 C CA . ARG A 1 66 ? -20.580 -3.377 14.032 1.00 97.12 66 ARG A CA 1
ATOM 474 C C . ARG A 1 66 ? -21.723 -3.094 15.015 1.00 97.12 66 ARG A C 1
ATOM 476 O O . ARG A 1 66 ? -21.740 -3.606 16.129 1.00 97.12 66 ARG A O 1
ATOM 483 N N . GLY A 1 67 ? -22.686 -2.269 14.599 1.00 95.56 67 GLY A N 1
ATOM 484 C CA . GLY A 1 67 ? -23.808 -1.834 15.446 1.00 95.56 67 GLY A CA 1
ATOM 485 C C . GLY A 1 67 ? -23.431 -0.827 16.543 1.00 95.56 67 GLY A C 1
ATOM 486 O O . GLY A 1 67 ? -24.271 -0.491 17.376 1.00 95.56 67 GLY A O 1
ATOM 487 N N . GLY A 1 68 ? -22.184 -0.351 16.551 1.00 95.00 68 GLY A N 1
ATOM 488 C CA . GLY A 1 68 ? -21.680 0.653 17.480 1.00 95.00 68 GLY A CA 1
ATOM 489 C C . GLY A 1 68 ? -21.671 2.061 16.891 1.00 95.00 68 GLY A C 1
ATOM 490 O O . GLY A 1 68 ? -22.013 2.292 15.731 1.00 95.00 68 GLY A O 1
ATOM 491 N N . GLN A 1 69 ? -21.257 3.022 17.714 1.00 96.81 69 GLN A N 1
ATOM 492 C CA . GLN A 1 69 ? -21.009 4.390 17.263 1.00 96.81 69 GLN A CA 1
ATOM 493 C C . GLN A 1 69 ? -19.582 4.544 16.739 1.00 96.81 69 GLN A C 1
ATOM 495 O O . GLN A 1 69 ? -18.671 3.845 17.185 1.00 96.81 69 GLN A O 1
ATOM 500 N N . ARG A 1 70 ? -19.401 5.495 15.819 1.00 97.56 70 ARG A N 1
ATOM 501 C CA . ARG A 1 70 ? -18.086 5.886 15.303 1.00 97.56 70 ARG A CA 1
ATOM 502 C C . ARG A 1 70 ? -17.186 6.374 16.437 1.00 97.56 70 ARG A C 1
ATOM 504 O O . ARG A 1 70 ? -17.625 7.144 17.288 1.00 97.56 70 ARG A O 1
ATOM 511 N N . GLN A 1 71 ? -15.933 5.945 16.407 1.00 98.19 71 GLN A N 1
ATOM 512 C CA . GLN A 1 71 ? -14.887 6.315 17.349 1.00 98.19 71 GLN A CA 1
ATOM 513 C C . GLN A 1 71 ? -13.768 6.998 16.572 1.00 98.19 71 GLN A C 1
ATOM 515 O O . GLN A 1 71 ? -13.157 6.385 15.697 1.00 98.19 71 GLN A O 1
ATOM 520 N N . ASP A 1 72 ? -13.526 8.268 16.876 1.00 98.12 72 ASP A N 1
ATOM 521 C CA . ASP A 1 72 ? -12.408 9.012 16.308 1.00 98.12 72 ASP A CA 1
ATOM 522 C C . ASP A 1 72 ? -11.121 8.644 17.060 1.00 98.12 72 ASP A C 1
ATOM 524 O O . ASP A 1 72 ? -11.006 8.867 18.267 1.00 98.12 72 ASP A O 1
ATOM 528 N N . LEU A 1 73 ? -10.186 8.023 16.346 1.00 97.69 73 LEU A N 1
ATOM 529 C CA . LEU A 1 73 ? -8.876 7.599 16.839 1.00 97.69 73 LEU A CA 1
ATOM 530 C C . LEU A 1 73 ? -7.751 8.510 16.326 1.00 97.69 73 LEU A C 1
ATOM 532 O O . LEU A 1 73 ? -6.573 8.231 16.572 1.00 97.69 73 LEU A O 1
ATOM 536 N N . THR A 1 74 ? -8.099 9.583 15.613 1.00 97.75 74 THR A N 1
ATOM 537 C CA . THR A 1 74 ? -7.155 10.492 14.964 1.00 97.75 74 THR A CA 1
ATOM 538 C C . THR A 1 74 ? -6.167 11.069 15.971 1.00 97.75 74 THR A C 1
ATOM 540 O O . THR A 1 74 ? -6.537 11.517 17.057 1.00 97.75 74 THR A O 1
ATOM 543 N N . GLN A 1 75 ? -4.889 11.062 15.598 1.00 95.25 75 GLN A N 1
ATOM 544 C CA . GLN A 1 75 ? -3.813 11.650 16.389 1.00 95.25 75 GLN A CA 1
ATOM 545 C C . GLN A 1 75 ? -3.255 12.893 15.692 1.00 95.25 75 GLN A C 1
ATOM 547 O O . GLN A 1 75 ? -3.238 12.939 14.458 1.00 95.25 75 GLN A O 1
ATOM 552 N N . PRO A 1 76 ? -2.755 13.885 16.451 1.00 94.25 76 PRO A N 1
ATOM 553 C CA . PRO A 1 76 ? -2.046 15.015 15.870 1.00 94.25 76 PRO A CA 1
ATOM 554 C C . PRO A 1 76 ? -0.848 14.546 15.040 1.00 94.25 76 PRO A C 1
ATOM 556 O O . PRO A 1 76 ? 0.021 13.835 15.544 1.00 94.25 76 PRO A O 1
ATOM 559 N N . GLN A 1 77 ? -0.793 14.980 13.783 1.00 94.44 77 GLN A N 1
ATOM 560 C CA . GLN A 1 77 ? 0.333 14.724 12.890 1.00 94.44 77 GLN A CA 1
ATOM 561 C C . GLN A 1 77 ? 1.318 15.892 12.910 1.00 94.44 77 GLN A C 1
ATOM 563 O O . GLN A 1 77 ? 0.943 17.052 13.105 1.00 94.44 77 GLN A O 1
ATOM 568 N N . HIS A 1 78 ? 2.596 15.592 12.692 1.00 93.38 78 HIS A N 1
ATOM 569 C CA . HIS A 1 78 ? 3.611 16.624 12.537 1.00 93.38 78 HIS A CA 1
ATOM 570 C C . HIS A 1 78 ? 3.487 17.324 11.169 1.00 93.38 78 HIS A C 1
ATOM 572 O O . HIS A 1 78 ? 3.188 16.687 10.163 1.00 93.38 78 HIS A O 1
ATOM 578 N N . ILE A 1 79 ? 3.767 18.634 11.109 1.00 93.19 79 ILE A N 1
ATOM 579 C CA . ILE A 1 79 ? 3.659 19.434 9.869 1.00 93.19 79 ILE A CA 1
ATOM 580 C C . ILE A 1 79 ? 4.581 18.937 8.747 1.00 93.19 79 ILE A C 1
ATOM 582 O O . ILE A 1 79 ? 4.253 19.033 7.569 1.00 93.19 79 ILE A O 1
ATOM 586 N N . ASN A 1 80 ? 5.749 18.412 9.119 1.00 94.19 80 ASN A N 1
ATOM 587 C CA . ASN A 1 80 ? 6.632 17.710 8.199 1.00 94.19 80 ASN A CA 1
ATOM 588 C C . ASN A 1 80 ? 6.275 16.221 8.199 1.00 94.19 80 ASN A C 1
ATOM 590 O O . ASN A 1 80 ? 6.581 15.528 9.172 1.00 94.19 80 ASN A O 1
ATOM 594 N N . THR A 1 81 ? 5.678 15.755 7.102 1.00 93.00 81 THR A N 1
ATOM 595 C CA . THR A 1 81 ? 5.220 14.372 6.894 1.00 93.00 81 THR A CA 1
ATOM 596 C C . THR A 1 81 ? 6.360 13.355 6.885 1.00 93.00 81 THR A C 1
ATOM 598 O O . THR A 1 81 ? 6.139 12.186 7.177 1.00 93.00 81 THR A O 1
ATOM 601 N N . MET A 1 82 ? 7.592 13.802 6.629 1.00 94.94 82 MET A N 1
ATOM 602 C CA . MET A 1 82 ? 8.782 12.948 6.605 1.00 94.94 82 MET A CA 1
ATOM 603 C C . MET A 1 82 ? 9.492 12.859 7.966 1.00 94.94 82 MET A C 1
ATOM 605 O O . MET A 1 82 ? 10.535 12.219 8.077 1.00 94.94 82 MET A O 1
ATOM 609 N N . LEU A 1 83 ? 8.981 13.517 9.021 1.00 95.81 83 LEU A N 1
ATOM 610 C CA . LEU A 1 83 ? 9.671 13.557 10.318 1.00 95.81 83 LEU A CA 1
ATOM 611 C C . LEU A 1 83 ? 9.932 12.147 10.869 1.00 95.81 83 LEU A C 1
ATOM 613 O O . LEU A 1 83 ? 11.047 11.850 11.294 1.00 95.81 83 LEU A O 1
ATOM 617 N N . TYR A 1 84 ? 8.910 11.291 10.862 1.00 94.44 84 TYR A N 1
ATOM 618 C CA . TYR A 1 84 ? 8.989 9.975 11.492 1.00 94.44 84 TYR A CA 1
ATOM 619 C C . TYR A 1 84 ? 9.962 9.043 10.763 1.00 94.44 84 TYR A C 1
ATOM 621 O O . TYR A 1 84 ? 10.778 8.392 11.414 1.00 94.44 84 TYR A O 1
ATOM 629 N N . GLU A 1 85 ? 9.942 9.016 9.427 1.00 95.62 85 GLU A N 1
ATOM 630 C CA . GLU A 1 85 ? 10.904 8.219 8.653 1.00 95.62 85 GLU A CA 1
ATOM 631 C C . GLU A 1 85 ? 12.339 8.739 8.812 1.00 95.62 85 GLU A C 1
ATOM 633 O O . GLU A 1 85 ? 13.259 7.946 9.009 1.00 95.62 85 GLU A O 1
ATOM 638 N N . ALA A 1 86 ? 12.536 10.064 8.837 1.00 97.56 86 ALA A N 1
ATOM 639 C CA . ALA A 1 86 ? 13.851 10.662 9.041 1.00 97.56 86 ALA A CA 1
ATOM 640 C C . ALA A 1 86 ? 14.430 10.314 10.420 1.00 97.56 86 ALA A C 1
ATOM 642 O O . ALA A 1 86 ? 15.624 10.029 10.533 1.00 97.56 86 ALA A O 1
ATOM 643 N N . GLN A 1 87 ? 13.591 10.291 11.459 1.00 97.81 87 GLN A N 1
ATOM 644 C CA . GLN A 1 87 ? 14.007 9.890 12.799 1.00 97.81 87 GLN A CA 1
ATOM 645 C C . GLN A 1 87 ? 14.403 8.410 12.854 1.00 97.81 87 GLN A C 1
ATOM 647 O O . GLN A 1 87 ? 15.451 8.085 13.409 1.00 97.81 87 GLN A O 1
ATOM 652 N N . VAL A 1 88 ? 13.637 7.524 12.207 1.00 97.38 88 VAL A N 1
ATOM 653 C CA . VAL A 1 88 ? 13.999 6.102 12.093 1.00 97.38 88 VAL A CA 1
ATOM 654 C C . VAL A 1 88 ? 15.337 5.931 11.367 1.00 97.38 88 VAL A C 1
ATOM 656 O O . VAL A 1 88 ? 16.194 5.185 11.840 1.00 97.38 88 VAL A O 1
ATOM 659 N N . PHE A 1 89 ? 15.568 6.643 10.259 1.00 97.81 89 PHE A N 1
ATOM 660 C CA . PHE A 1 89 ? 16.848 6.574 9.546 1.00 97.81 89 PHE A CA 1
ATOM 661 C C . PHE A 1 89 ? 18.021 7.071 10.395 1.00 97.81 89 PHE A C 1
ATOM 663 O O . PHE A 1 89 ? 19.066 6.419 10.421 1.00 97.81 89 PHE A O 1
ATOM 670 N N . ALA A 1 90 ? 17.852 8.183 11.117 1.00 98.31 90 ALA A N 1
ATOM 671 C CA . ALA A 1 90 ? 18.876 8.695 12.024 1.00 98.31 90 ALA A CA 1
ATOM 672 C C . ALA A 1 90 ? 19.235 7.662 13.104 1.00 98.31 90 ALA A C 1
ATOM 674 O O . ALA A 1 90 ? 20.413 7.365 13.301 1.00 98.31 90 ALA A O 1
ATOM 675 N N . GLU A 1 91 ? 18.233 7.040 13.731 1.00 98.31 91 GLU A N 1
ATOM 676 C CA . GLU A 1 91 ? 18.454 6.004 14.743 1.00 98.31 91 GLU A CA 1
ATOM 677 C C . GLU A 1 91 ? 19.194 4.776 14.197 1.00 98.31 91 GLU A C 1
ATOM 679 O O . GLU A 1 91 ? 20.084 4.245 14.865 1.00 98.31 91 GLU A O 1
ATOM 684 N N . LEU A 1 92 ? 18.843 4.310 12.994 1.00 98.31 92 LEU A N 1
ATOM 685 C CA . LEU A 1 92 ? 19.517 3.173 12.359 1.00 98.31 92 LEU A CA 1
ATOM 686 C C . LEU A 1 92 ? 20.993 3.487 12.081 1.00 98.31 92 LEU A C 1
ATOM 688 O O . LEU A 1 92 ? 21.860 2.649 12.338 1.00 98.31 92 LEU A O 1
ATOM 692 N N . VAL A 1 93 ? 21.292 4.705 11.617 1.00 98.31 93 VAL A N 1
ATOM 693 C CA . VAL A 1 93 ? 22.668 5.167 11.374 1.00 98.31 93 VAL A CA 1
ATOM 694 C C . VAL A 1 93 ? 23.457 5.264 12.679 1.00 98.31 93 VAL A C 1
ATOM 696 O O . VAL A 1 93 ? 24.571 4.742 12.755 1.00 98.31 93 VAL A O 1
ATOM 699 N N . GLU A 1 94 ? 22.886 5.872 13.721 1.00 98.50 94 GLU A N 1
ATOM 700 C CA . GLU A 1 94 ? 23.523 6.001 15.038 1.00 98.50 94 GLU A CA 1
ATOM 701 C C . GLU A 1 94 ? 23.849 4.636 15.652 1.00 98.50 94 GLU A C 1
ATOM 703 O O . GLU A 1 94 ? 24.957 4.414 16.147 1.00 98.50 94 GLU A O 1
ATOM 708 N N . LYS A 1 95 ? 22.908 3.690 15.563 1.00 98.19 95 LYS A N 1
ATOM 709 C CA . LYS A 1 95 ? 23.068 2.316 16.062 1.00 98.19 95 LYS A CA 1
ATOM 710 C C . LYS A 1 95 ? 23.910 1.436 15.133 1.00 98.19 95 LYS A C 1
ATOM 712 O O . LYS A 1 95 ? 24.236 0.312 15.508 1.00 98.19 95 LYS A O 1
ATOM 717 N N . ARG A 1 96 ? 24.267 1.926 13.936 1.00 97.94 96 ARG A N 1
ATOM 718 C CA . ARG A 1 96 ? 24.906 1.157 12.849 1.00 97.94 96 ARG A CA 1
ATOM 719 C C . ARG A 1 96 ? 24.143 -0.131 12.527 1.00 97.94 96 ARG A C 1
ATOM 721 O O . ARG A 1 96 ? 24.737 -1.174 12.256 1.00 97.94 96 ARG A O 1
ATOM 728 N N . GLN A 1 97 ? 22.820 -0.057 12.596 1.00 98.12 97 GLN A N 1
ATOM 729 C CA . GLN A 1 97 ? 21.938 -1.192 12.401 1.00 98.12 97 GLN A CA 1
ATOM 730 C C . GLN A 1 97 ? 21.560 -1.301 10.924 1.00 98.12 97 GLN A C 1
ATOM 732 O O . GLN A 1 97 ? 20.716 -0.559 10.431 1.00 98.12 97 GLN A O 1
ATOM 737 N N . VAL A 1 98 ? 22.196 -2.247 10.233 1.00 96.44 98 VAL A N 1
ATOM 738 C CA . VAL A 1 98 ? 21.894 -2.556 8.827 1.00 96.44 98 VAL A CA 1
ATOM 739 C C . VAL A 1 98 ? 20.670 -3.461 8.720 1.00 96.44 98 VAL A C 1
ATOM 741 O O . VAL A 1 98 ? 19.778 -3.193 7.929 1.00 96.44 98 VAL A O 1
ATOM 744 N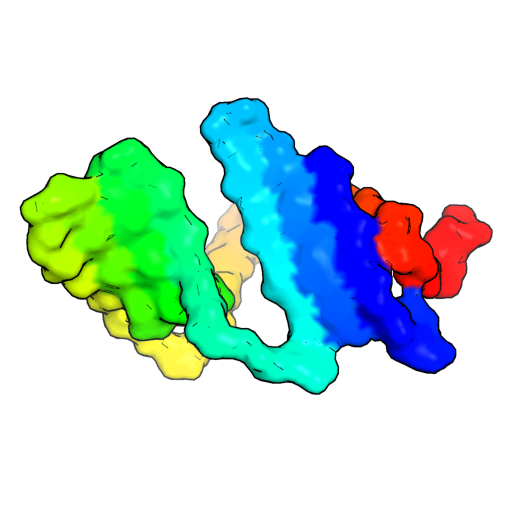 N . GLU A 1 99 ? 20.597 -4.508 9.541 1.00 97.25 99 GLU A N 1
ATOM 745 C CA . GLU A 1 99 ? 19.477 -5.449 9.513 1.00 97.25 99 GLU A CA 1
ATOM 746 C C . GLU A 1 99 ? 18.266 -4.874 10.258 1.00 97.25 99 GLU A C 1
ATOM 748 O O . GLU A 1 99 ? 18.286 -4.677 11.480 1.00 97.25 99 GLU A O 1
ATOM 753 N N . HIS A 1 100 ? 17.199 -4.598 9.512 1.00 96.50 100 HIS A N 1
ATOM 754 C CA . HIS A 1 100 ? 15.935 -4.094 10.037 1.00 96.50 100 HIS A CA 1
ATOM 755 C C . HIS A 1 100 ? 14.751 -4.536 9.152 1.00 96.50 100 HIS A C 1
ATOM 757 O O . HIS A 1 100 ? 14.938 -4.798 7.961 1.00 96.50 100 HIS A O 1
ATOM 763 N N . PRO A 1 101 ? 13.509 -4.560 9.679 1.00 95.75 101 PRO A N 1
ATOM 764 C CA . PRO A 1 101 ? 12.330 -5.043 8.940 1.00 95.75 101 PRO A CA 1
ATOM 765 C C . PRO A 1 101 ? 12.053 -4.308 7.616 1.00 95.75 101 PRO A C 1
ATOM 767 O O . PRO A 1 101 ? 11.488 -4.866 6.680 1.00 95.75 101 PRO A O 1
ATOM 770 N N . GLY A 1 102 ? 12.485 -3.047 7.514 1.00 96.12 102 GLY A N 1
ATOM 771 C CA . GLY A 1 102 ? 12.371 -2.253 6.285 1.00 96.12 102 GLY A CA 1
ATOM 772 C C . GLY A 1 102 ? 13.055 -2.871 5.055 1.00 96.12 102 GLY A C 1
ATOM 773 O O .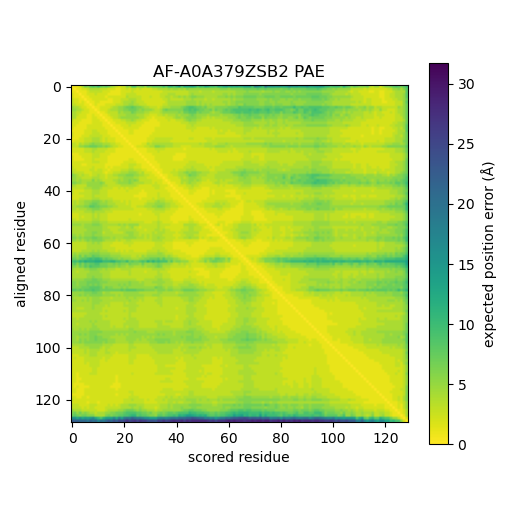 GLY A 1 102 ? 12.581 -2.639 3.943 1.00 96.12 102 GLY A O 1
ATOM 774 N N . LEU A 1 103 ? 14.112 -3.679 5.222 1.00 97.62 103 LEU A N 1
ATOM 775 C CA . LEU A 1 103 ? 14.766 -4.374 4.104 1.00 97.62 103 LEU A CA 1
ATOM 776 C C . LEU A 1 103 ? 13.855 -5.443 3.489 1.00 97.62 103 LEU A C 1
ATOM 778 O O . LEU A 1 103 ? 13.678 -5.488 2.271 1.00 97.62 103 LEU A O 1
ATOM 782 N N . GLU A 1 104 ? 13.235 -6.268 4.332 1.00 97.56 104 GLU A N 1
ATOM 783 C CA . GLU A 1 104 ? 12.292 -7.303 3.900 1.00 97.56 104 GLU A CA 1
ATOM 784 C C . GLU A 1 104 ? 11.062 -6.680 3.231 1.00 97.56 104 GLU A C 1
ATOM 786 O O . GLU A 1 104 ? 10.701 -7.069 2.117 1.00 97.56 104 GLU A O 1
ATOM 791 N N . ASN A 1 105 ? 10.486 -5.642 3.847 1.00 97.50 105 ASN A N 1
ATOM 792 C CA . ASN A 1 105 ? 9.369 -4.895 3.267 1.00 97.50 105 ASN A CA 1
ATOM 793 C C . ASN A 1 105 ? 9.725 -4.327 1.887 1.00 97.50 105 ASN A C 1
ATOM 795 O O . ASN A 1 105 ? 8.943 -4.457 0.946 1.00 97.50 105 ASN A O 1
ATOM 799 N N . SER A 1 106 ? 10.920 -3.750 1.741 1.00 97.75 106 SER A N 1
ATOM 800 C CA . SER A 1 106 ? 11.388 -3.205 0.461 1.00 97.75 106 SER A CA 1
ATOM 801 C C . SER A 1 106 ? 11.481 -4.284 -0.618 1.00 97.75 106 SER A C 1
ATOM 803 O O . SER A 1 106 ? 11.035 -4.068 -1.744 1.00 97.75 106 SER A O 1
ATOM 805 N N . LEU A 1 107 ? 12.003 -5.468 -0.282 1.00 98.12 107 LEU A N 1
ATOM 806 C CA . LEU A 1 107 ? 12.098 -6.587 -1.222 1.00 98.12 107 LEU A CA 1
ATOM 807 C C . LEU A 1 107 ? 10.717 -7.114 -1.636 1.00 98.12 107 LEU A C 1
ATOM 809 O O . LEU A 1 107 ? 10.499 -7.405 -2.815 1.00 98.12 107 LEU A O 1
ATOM 813 N N . ILE A 1 108 ? 9.783 -7.234 -0.688 1.00 97.81 108 ILE A N 1
ATOM 814 C CA . ILE A 1 108 ? 8.404 -7.658 -0.963 1.00 97.81 108 ILE A CA 1
ATOM 815 C C . ILE A 1 108 ? 7.728 -6.662 -1.907 1.00 97.81 108 ILE A C 1
ATOM 817 O O . ILE A 1 108 ? 7.180 -7.071 -2.932 1.00 97.81 108 ILE A O 1
ATOM 821 N N . ILE A 1 109 ? 7.816 -5.363 -1.606 1.00 97.38 109 ILE A N 1
ATOM 822 C CA . ILE A 1 109 ? 7.230 -4.299 -2.431 1.00 97.38 109 ILE A CA 1
ATOM 823 C C . ILE A 1 109 ? 7.852 -4.303 -3.829 1.00 97.38 109 ILE A C 1
ATOM 825 O O . ILE A 1 109 ? 7.122 -4.252 -4.816 1.00 97.38 109 ILE A O 1
ATOM 829 N N . ALA A 1 110 ? 9.178 -4.427 -3.941 1.00 97.69 110 ALA A N 1
ATOM 830 C CA . ALA A 1 110 ? 9.854 -4.484 -5.234 1.00 97.69 110 ALA A CA 1
ATOM 831 C C . ALA A 1 110 ? 9.352 -5.659 -6.089 1.00 97.69 110 ALA A C 1
ATOM 833 O O . ALA A 1 110 ? 9.003 -5.472 -7.253 1.00 97.69 110 ALA A O 1
ATOM 834 N N . ARG A 1 111 ? 9.236 -6.859 -5.505 1.00 96.94 111 ARG A N 1
ATOM 835 C CA . ARG A 1 111 ? 8.691 -8.040 -6.198 1.00 96.94 111 ARG A CA 1
ATOM 836 C C . ARG A 1 111 ? 7.236 -7.840 -6.621 1.00 96.94 111 ARG A C 1
ATOM 838 O O . ARG A 1 111 ? 6.875 -8.199 -7.739 1.00 96.94 111 ARG A O 1
ATOM 845 N N . LEU A 1 112 ? 6.421 -7.255 -5.745 1.00 97.31 112 LEU A N 1
ATOM 846 C CA . LEU A 1 112 ? 5.016 -6.954 -6.009 1.00 97.31 112 LEU A CA 1
ATOM 847 C C . LEU A 1 112 ? 4.864 -5.976 -7.181 1.00 97.31 112 LEU A C 1
ATOM 849 O O . LEU A 1 112 ? 4.089 -6.234 -8.098 1.00 97.31 112 LEU A O 1
ATOM 853 N N . LEU A 1 113 ? 5.641 -4.892 -7.186 1.00 96.56 113 LEU A N 1
ATOM 854 C CA . LEU A 1 113 ? 5.640 -3.903 -8.263 1.00 96.56 113 LEU A CA 1
ATOM 855 C C . LEU A 1 113 ? 6.107 -4.505 -9.591 1.00 96.56 113 LEU A C 1
ATOM 857 O O . LEU A 1 113 ? 5.485 -4.241 -10.620 1.00 96.56 113 LEU A O 1
ATOM 861 N N . THR A 1 114 ? 7.150 -5.341 -9.581 1.00 96.19 114 THR A N 1
ATOM 862 C CA . THR A 1 114 ? 7.605 -6.059 -10.780 1.00 96.19 114 THR A CA 1
ATOM 863 C C . THR A 1 114 ? 6.503 -6.952 -11.347 1.00 96.19 114 THR A C 1
ATOM 865 O O . THR A 1 114 ? 6.254 -6.928 -12.551 1.00 96.19 114 THR A O 1
ATOM 868 N N . GLU A 1 115 ? 5.790 -7.696 -10.500 1.00 96.56 115 GLU A N 1
ATOM 869 C CA . GLU A 1 115 ? 4.696 -8.560 -10.952 1.00 96.56 115 GLU A CA 1
ATOM 870 C C . GLU A 1 115 ? 3.498 -7.760 -11.487 1.00 96.56 115 GLU A C 1
ATOM 872 O O . GLU A 1 115 ? 2.970 -8.085 -12.550 1.00 96.56 115 GLU A O 1
ATOM 877 N N . ILE A 1 116 ? 3.102 -6.675 -10.814 1.00 96.94 116 ILE A N 1
ATOM 878 C CA . ILE A 1 116 ? 2.041 -5.774 -11.294 1.00 96.94 116 ILE A CA 1
ATOM 879 C C . ILE A 1 116 ? 2.402 -5.214 -12.673 1.00 96.94 116 ILE A C 1
ATOM 881 O O . ILE A 1 116 ? 1.577 -5.222 -13.589 1.00 96.94 116 ILE A O 1
ATOM 885 N N . ARG A 1 117 ? 3.644 -4.761 -12.857 1.00 95.75 117 ARG A N 1
ATOM 886 C CA . ARG A 1 117 ? 4.136 -4.249 -14.142 1.00 95.75 117 ARG A CA 1
ATOM 887 C C . ARG A 1 117 ? 4.134 -5.312 -15.234 1.00 95.75 117 ARG A C 1
ATOM 889 O O . ARG A 1 117 ? 3.646 -5.049 -16.332 1.00 95.75 117 ARG A O 1
ATOM 896 N N . ARG A 1 118 ? 4.581 -6.532 -14.917 1.00 95.50 118 ARG A N 1
ATOM 897 C CA . ARG A 1 118 ? 4.527 -7.681 -15.832 1.00 95.50 118 ARG A CA 1
ATOM 898 C C . ARG A 1 118 ? 3.097 -7.978 -16.298 1.00 95.50 118 ARG A C 1
ATOM 900 O O . ARG A 1 118 ? 2.899 -8.263 -17.474 1.00 95.50 118 ARG A O 1
ATOM 907 N N . GLN A 1 119 ? 2.105 -7.908 -15.404 1.00 97.06 119 GLN A N 1
ATOM 908 C CA . GLN A 1 119 ? 0.691 -8.129 -15.748 1.00 97.06 119 GLN A CA 1
ATOM 909 C C . GLN A 1 119 ? 0.075 -6.974 -16.552 1.00 97.06 119 GLN A C 1
ATOM 911 O O . GLN A 1 119 ? -0.775 -7.207 -17.407 1.00 97.06 119 GLN A O 1
ATOM 916 N N . THR A 1 120 ? 0.499 -5.737 -16.291 1.00 96.00 120 THR A N 1
ATOM 917 C CA . THR A 1 120 ? -0.060 -4.518 -16.906 1.00 96.00 120 THR A CA 1
ATOM 918 C C . THR A 1 120 ? 0.645 -4.082 -18.190 1.00 96.00 120 THR A C 1
ATOM 920 O O . THR A 1 120 ? 0.165 -3.181 -18.873 1.00 96.00 120 THR A O 1
ATOM 923 N N . GLY A 1 121 ? 1.766 -4.718 -18.540 1.00 94.44 121 GLY A N 1
ATOM 924 C CA . GLY A 1 121 ? 2.539 -4.400 -19.742 1.00 94.44 121 GLY A CA 1
ATOM 925 C C . GLY A 1 121 ? 3.431 -3.163 -19.609 1.00 94.44 121 GLY A C 1
ATOM 926 O O . GLY A 1 121 ? 3.921 -2.664 -20.619 1.00 94.44 121 GLY A O 1
ATOM 927 N N . VAL A 1 122 ? 3.661 -2.668 -18.388 1.00 94.94 122 VAL A N 1
ATOM 928 C CA . VAL A 1 122 ? 4.563 -1.533 -18.135 1.00 94.94 122 VAL A CA 1
ATOM 929 C C . VAL A 1 122 ? 6.011 -2.020 -18.113 1.00 94.94 122 VAL A C 1
ATOM 931 O O . VAL A 1 122 ? 6.460 -2.626 -17.136 1.00 94.94 122 VAL A O 1
ATOM 934 N N . VAL A 1 123 ? 6.762 -1.697 -19.162 1.00 92.94 123 VAL A N 1
ATOM 935 C CA . VAL A 1 123 ? 8.165 -2.099 -19.334 1.00 92.94 123 VAL A CA 1
ATOM 936 C C . VAL A 1 123 ? 9.069 -0.871 -19.287 1.00 92.94 123 VAL A C 1
ATOM 938 O O . VAL A 1 123 ? 8.791 0.140 -19.930 1.00 92.94 123 VAL A O 1
ATOM 941 N N . PHE A 1 124 ? 10.160 -0.953 -18.529 1.00 91.69 124 PHE A N 1
ATOM 942 C CA . PHE A 1 124 ? 11.207 0.065 -18.492 1.00 91.69 124 PHE A CA 1
ATOM 943 C C . PHE A 1 124 ? 12.448 -0.415 -19.250 1.00 91.69 124 PHE A C 1
ATOM 945 O O . PHE A 1 124 ? 12.658 -1.621 -19.374 1.00 91.69 124 PHE A O 1
ATOM 952 N N . PRO A 1 125 ? 13.316 0.505 -19.718 1.00 92.06 125 PRO A N 1
ATOM 953 C CA . PRO A 1 125 ? 14.520 0.137 -20.464 1.00 92.06 125 PRO A CA 1
ATOM 954 C C . PRO A 1 125 ? 15.426 -0.881 -19.755 1.00 92.06 125 PRO A C 1
ATOM 956 O O . PRO A 1 125 ? 16.046 -1.700 -20.420 1.00 92.06 125 PRO A O 1
ATOM 959 N N . ALA A 1 126 ? 15.471 -0.855 -18.420 1.00 90.81 126 ALA A N 1
ATOM 960 C CA . ALA A 1 126 ? 16.300 -1.748 -17.610 1.00 90.81 126 ALA A CA 1
ATOM 961 C C . ALA A 1 126 ? 15.719 -3.164 -17.408 1.00 90.81 126 ALA A C 1
ATOM 963 O O . ALA A 1 126 ? 16.386 -3.993 -16.803 1.00 90.81 126 ALA A O 1
ATOM 964 N N . ASP A 1 127 ? 14.498 -3.461 -17.874 1.00 86.38 127 ASP A N 1
ATOM 965 C CA . ASP A 1 127 ? 13.911 -4.808 -17.736 1.00 86.38 127 ASP A CA 1
ATOM 966 C C . ASP A 1 127 ? 14.391 -5.787 -18.831 1.00 86.38 127 ASP A C 1
ATOM 968 O O . ASP A 1 127 ? 14.086 -6.977 -18.772 1.00 86.38 127 ASP A O 1
ATOM 972 N N . GLY A 1 128 ? 15.050 -5.275 -19.878 1.00 69.25 128 GLY A N 1
ATOM 973 C CA . GLY A 1 128 ? 15.490 -6.033 -21.055 1.00 69.25 128 GLY A CA 1
ATOM 974 C C . GLY A 1 128 ? 16.954 -6.484 -21.031 1.00 69.25 128 GLY A C 1
ATOM 975 O O . GLY A 1 128 ? 17.436 -6.948 -22.065 1.00 69.25 128 GLY A O 1
ATOM 976 N N . GLU A 1 129 ? 17.644 -6.326 -19.898 1.00 45.59 129 GLU A N 1
ATOM 977 C CA . GLU A 1 129 ? 18.999 -6.849 -19.645 1.00 45.59 129 GLU A CA 1
ATOM 978 C C . GLU A 1 129 ? 18.976 -8.096 -18.752 1.00 45.59 129 GLU A C 1
ATOM 980 O O . GLU A 1 129 ? 18.185 -8.131 -17.781 1.00 45.59 129 GLU A O 1
#